Protein AF-A0A443S119-F1 (afdb_monomer_lite)

Sequence (106 aa):
MAAKNEEPEAITEYRASLNDLTFNSKPQINMLTMLADDYKEAAPEIVKCIEQRMNSVSADKRLPLLYLMDSICKNINGHYVKLFTQNIVSTFCHVFEKADEKTRLS

Radius of gyration: 14.5 Å; chains: 1; bounding box: 29×42×42 Å

Structure (mmCIF, N/CA/C/O backbone):
data_AF-A0A443S119-F1
#
_entry.id   AF-A0A443S119-F1
#
loop_
_atom_site.group_PDB
_atom_site.id
_atom_site.type_symbol
_atom_site.label_atom_id
_atom_site.label_alt_id
_atom_site.label_comp_id
_atom_site.label_asym_id
_atom_site.label_entity_id
_atom_site.label_seq_id
_atom_site.pdbx_PDB_ins_code
_atom_site.Cartn_x
_atom_site.Cartn_y
_atom_site.Cartn_z
_atom_site.occupancy
_atom_site.B_iso_or_equiv
_atom_site.auth_seq_id
_atom_site.auth_comp_id
_atom_site.auth_asym_id
_atom_site.auth_atom_id
_atom_site.pdbx_PDB_model_num
ATOM 1 N N . MET A 1 1 ? -16.416 29.272 2.233 1.00 36.28 1 MET A N 1
ATOM 2 C CA . MET A 1 1 ? -15.060 28.779 2.556 1.00 36.28 1 MET A CA 1
ATOM 3 C C . MET A 1 1 ? -15.156 27.272 2.694 1.00 36.28 1 MET A C 1
ATOM 5 O O . MET A 1 1 ? -15.844 26.813 3.592 1.00 36.28 1 MET A O 1
ATOM 9 N N . ALA A 1 2 ? -14.592 26.514 1.752 1.00 40.50 2 ALA A N 1
ATOM 10 C CA . ALA A 1 2 ? -14.520 25.062 1.878 1.00 40.50 2 ALA A CA 1
ATOM 11 C C . ALA A 1 2 ? -13.495 24.738 2.969 1.00 40.50 2 ALA A C 1
ATOM 13 O O . ALA A 1 2 ? -12.373 25.245 2.909 1.00 40.50 2 ALA A O 1
ATOM 14 N N . ALA A 1 3 ? -13.887 23.956 3.975 1.00 45.72 3 ALA A N 1
ATOM 15 C CA . ALA A 1 3 ? -12.943 23.402 4.932 1.00 45.72 3 ALA A CA 1
ATOM 16 C C . ALA A 1 3 ? -11.897 22.610 4.136 1.00 45.72 3 ALA A C 1
ATOM 18 O O . ALA A 1 3 ? -12.234 21.652 3.438 1.00 45.72 3 ALA A O 1
ATOM 19 N N . LYS A 1 4 ? -10.637 23.053 4.172 1.00 48.81 4 LYS A N 1
ATOM 20 C CA . LYS A 1 4 ? -9.517 22.192 3.802 1.00 48.81 4 LYS A CA 1
ATOM 21 C C . LYS A 1 4 ? -9.547 21.066 4.827 1.00 48.81 4 LYS A C 1
ATOM 23 O O . LYS A 1 4 ? -9.179 21.285 5.973 1.00 48.81 4 LYS A O 1
ATOM 28 N N . ASN A 1 5 ? -10.073 19.910 4.437 1.00 55.00 5 ASN A N 1
ATOM 29 C CA . ASN A 1 5 ? -9.881 18.684 5.195 1.00 55.00 5 ASN A CA 1
ATOM 30 C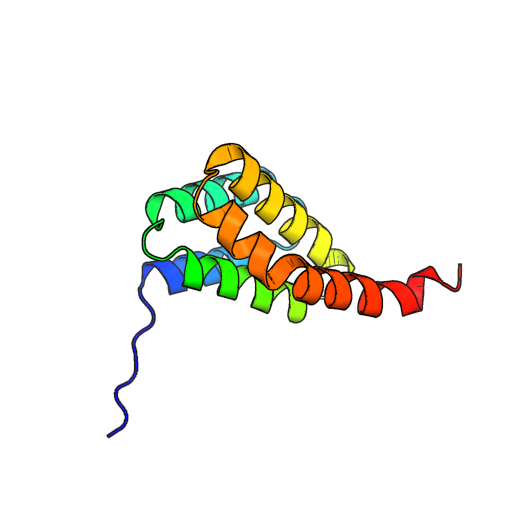 C . ASN A 1 5 ? -8.378 18.407 5.147 1.00 55.00 5 ASN A C 1
ATOM 32 O O . ASN A 1 5 ? -7.876 17.921 4.135 1.00 55.00 5 ASN A O 1
ATOM 36 N N . GLU A 1 6 ? -7.656 18.838 6.176 1.00 59.81 6 GLU A N 1
ATOM 37 C CA . GLU A 1 6 ? -6.257 18.480 6.356 1.00 59.81 6 GLU A CA 1
ATOM 38 C C . GLU A 1 6 ? -6.211 16.955 6.502 1.00 59.81 6 GLU A C 1
ATOM 40 O O . GLU A 1 6 ? -6.836 16.389 7.401 1.00 59.81 6 GLU A O 1
ATOM 45 N N . GLU A 1 7 ? -5.568 16.276 5.544 1.00 69.50 7 GLU A N 1
ATOM 46 C CA . GLU A 1 7 ? -5.280 14.847 5.682 1.00 69.50 7 GLU A CA 1
ATOM 47 C C . GLU A 1 7 ? -4.457 14.671 6.968 1.00 69.50 7 GLU A C 1
ATOM 49 O O . GLU A 1 7 ? -3.545 15.471 7.204 1.00 69.50 7 GLU A O 1
ATOM 54 N N . PRO A 1 8 ? -4.747 13.653 7.799 1.00 83.44 8 PRO A N 1
ATOM 55 C CA . PRO A 1 8 ? -3.967 13.401 9.001 1.00 83.44 8 PRO A CA 1
ATOM 56 C C . PRO A 1 8 ? -2.478 13.323 8.658 1.00 83.44 8 PRO A C 1
ATOM 58 O O . PRO A 1 8 ? -2.105 12.728 7.642 1.00 83.44 8 PRO A O 1
ATOM 61 N N . GLU A 1 9 ? -1.623 13.890 9.507 1.00 87.06 9 GLU A N 1
ATOM 62 C CA 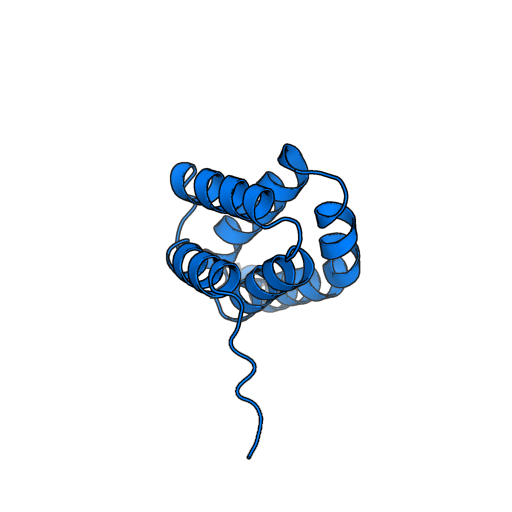. GLU A 1 9 ? -0.169 13.902 9.294 1.00 87.06 9 GLU A CA 1
ATOM 63 C C . GLU A 1 9 ? 0.374 12.484 9.044 1.00 87.06 9 GLU A C 1
ATOM 65 O O . GLU A 1 9 ? 1.124 12.268 8.094 1.00 87.06 9 GLU A O 1
ATOM 70 N N . ALA A 1 10 ? -0.158 11.498 9.775 1.00 87.62 10 ALA A N 1
ATOM 71 C CA . ALA A 1 10 ? 0.093 10.069 9.584 1.00 87.62 10 ALA A CA 1
ATOM 72 C C . ALA A 1 10 ? -0.135 9.580 8.139 1.00 87.62 10 ALA A C 1
ATOM 74 O O . ALA A 1 10 ? 0.665 8.825 7.591 1.00 87.62 10 ALA A O 1
ATOM 75 N N . ILE A 1 11 ? -1.214 10.025 7.487 1.00 92.81 11 ILE A N 1
ATOM 76 C CA . ILE A 1 11 ? -1.528 9.643 6.103 1.00 92.81 11 ILE A CA 1
ATOM 77 C C . ILE A 1 11 ? -0.594 10.334 5.117 1.00 92.81 11 ILE A C 1
ATOM 79 O O . ILE A 1 11 ? -0.165 9.718 4.139 1.00 92.81 11 ILE A O 1
ATOM 83 N N . THR A 1 12 ? -0.242 11.589 5.387 1.00 92.62 12 THR A N 1
ATOM 84 C CA . THR A 1 12 ? 0.713 12.343 4.569 1.00 92.62 12 THR A CA 1
ATOM 85 C C . THR A 1 12 ? 2.092 11.678 4.604 1.00 92.62 12 THR A C 1
ATOM 87 O O . THR A 1 12 ? 2.681 11.426 3.549 1.00 92.62 12 THR A O 1
ATOM 90 N N . GLU A 1 13 ? 2.573 11.313 5.793 1.00 93.38 13 GLU A N 1
ATOM 91 C CA . GLU A 1 13 ? 3.841 10.606 5.994 1.00 93.38 13 GLU A CA 1
ATOM 92 C C . GLU A 1 13 ? 3.836 9.221 5.333 1.00 93.38 13 GLU A C 1
ATOM 94 O O . GLU A 1 13 ? 4.765 8.869 4.594 1.00 93.38 13 GLU A O 1
ATOM 99 N N . TYR A 1 14 ? 2.752 8.460 5.519 1.00 95.81 14 TYR A N 1
ATOM 100 C CA . TYR A 1 14 ? 2.591 7.151 4.892 1.00 95.81 14 TYR A CA 1
ATOM 101 C C . TYR A 1 14 ? 2.645 7.252 3.365 1.00 95.81 14 TYR A C 1
ATOM 103 O O . TYR A 1 14 ? 3.356 6.495 2.702 1.00 95.81 14 TYR A O 1
ATOM 111 N N . ARG A 1 15 ? 1.918 8.217 2.787 1.00 95.19 15 ARG A N 1
ATOM 112 C CA . ARG A 1 15 ? 1.869 8.448 1.338 1.00 95.19 15 ARG A CA 1
ATOM 113 C C . ARG A 1 15 ? 3.237 8.849 0.786 1.00 95.19 15 ARG A C 1
ATOM 115 O O . ARG A 1 15 ? 3.603 8.380 -0.292 1.00 95.19 15 ARG A O 1
ATOM 122 N N . ALA A 1 16 ? 3.988 9.689 1.499 1.00 94.56 16 ALA A N 1
ATOM 123 C CA . ALA A 1 16 ? 5.343 10.072 1.110 1.00 94.56 16 ALA A CA 1
ATOM 124 C C . ALA A 1 16 ? 6.268 8.846 1.064 1.00 94.56 16 ALA A C 1
ATOM 126 O O . ALA A 1 16 ? 6.833 8.548 0.014 1.00 94.56 16 ALA A O 1
ATOM 127 N N . SER A 1 17 ? 6.300 8.061 2.142 1.00 95.06 17 SER A N 1
ATOM 128 C CA . SER A 1 17 ? 7.088 6.825 2.227 1.00 95.06 17 SER A CA 1
ATOM 129 C C . SER A 1 17 ? 6.702 5.796 1.155 1.00 95.06 17 SER A C 1
ATOM 131 O O . SER A 1 17 ? 7.554 5.133 0.562 1.00 95.06 17 SER A O 1
ATOM 133 N N . LEU A 1 18 ? 5.404 5.674 0.862 1.00 96.12 18 LEU A N 1
ATOM 134 C CA . LEU A 1 18 ? 4.880 4.778 -0.166 1.00 96.12 18 LEU A CA 1
ATOM 135 C C . LEU A 1 18 ? 5.325 5.195 -1.576 1.00 96.12 18 LEU A C 1
ATOM 137 O O . LEU A 1 18 ? 5.521 4.343 -2.446 1.00 96.12 18 LEU A O 1
ATOM 141 N N . ASN A 1 19 ? 5.498 6.496 -1.822 1.00 94.12 19 ASN A N 1
ATOM 142 C CA . ASN A 1 19 ? 5.951 6.993 -3.118 1.00 94.12 19 ASN A CA 1
ATOM 143 C C . ASN A 1 19 ? 7.408 6.622 -3.425 1.00 94.12 19 ASN A C 1
ATOM 145 O O . ASN A 1 19 ? 7.747 6.481 -4.607 1.00 94.12 19 ASN A O 1
ATOM 149 N N . ASP A 1 20 ? 8.218 6.398 -2.393 1.00 93.56 20 ASP A N 1
ATOM 150 C CA . ASP A 1 20 ? 9.617 5.984 -2.513 1.00 93.56 20 ASP A CA 1
ATOM 151 C C . ASP A 1 20 ? 9.776 4.473 -2.733 1.00 93.56 20 ASP A C 1
ATOM 153 O O . ASP A 1 20 ? 10.844 4.010 -3.155 1.00 93.56 20 ASP A O 1
ATOM 157 N N . LEU A 1 21 ? 8.715 3.685 -2.513 1.00 92.94 21 LEU A N 1
ATOM 158 C CA . LEU A 1 21 ? 8.702 2.256 -2.813 1.00 92.94 21 LEU A CA 1
ATOM 159 C C . LEU A 1 21 ? 8.610 2.045 -4.332 1.00 92.94 21 LEU A C 1
ATOM 161 O O . LEU A 1 21 ? 7.534 1.989 -4.932 1.00 92.94 21 LEU A O 1
ATOM 165 N N . THR A 1 22 ? 9.776 1.971 -4.971 1.00 88.75 22 THR A N 1
ATOM 166 C CA . THR A 1 22 ? 9.920 1.868 -6.434 1.00 88.75 22 THR A CA 1
ATOM 167 C C . THR A 1 22 ? 10.453 0.516 -6.902 1.00 88.75 22 THR A C 1
ATOM 169 O O . THR A 1 22 ? 10.274 0.164 -8.065 1.00 88.75 22 THR A O 1
ATOM 172 N N . PHE A 1 23 ? 11.054 -0.262 -6.003 1.00 89.12 23 PHE A N 1
ATOM 173 C CA . PHE A 1 23 ? 11.538 -1.624 -6.228 1.00 89.12 23 PHE A CA 1
ATOM 17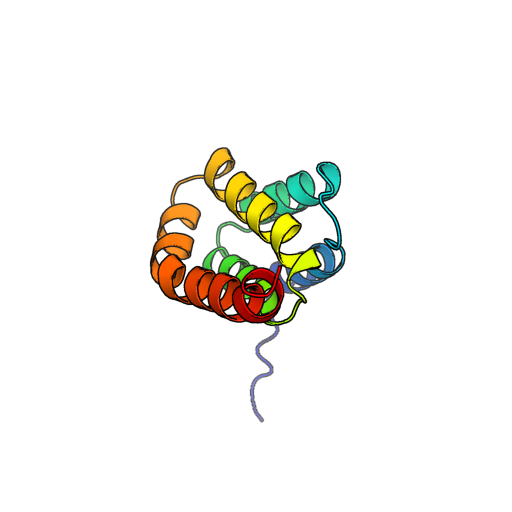4 C C . PHE A 1 23 ? 11.263 -2.481 -4.986 1.00 89.12 23 PHE A C 1
ATOM 176 O O . PHE A 1 23 ? 10.833 -1.968 -3.953 1.00 89.12 23 PHE A O 1
ATOM 183 N N . ASN A 1 24 ? 11.477 -3.796 -5.081 1.00 89.75 24 ASN A N 1
ATOM 184 C CA . ASN A 1 24 ? 11.233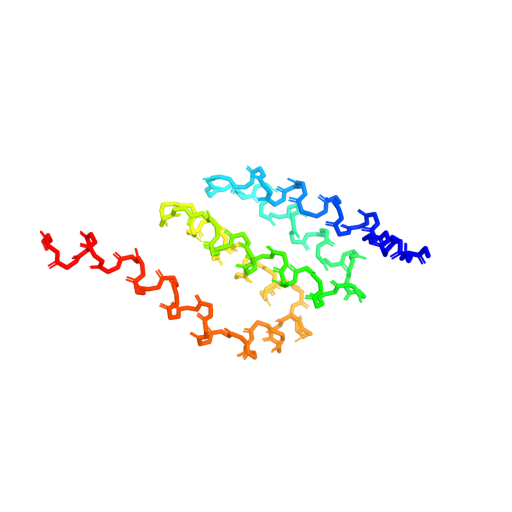 -4.720 -3.972 1.00 89.75 24 ASN A CA 1
ATOM 185 C C . ASN A 1 24 ? 12.286 -4.539 -2.862 1.00 89.75 24 ASN A C 1
ATOM 187 O O . ASN A 1 24 ? 13.294 -5.242 -2.808 1.00 89.75 24 ASN A O 1
ATOM 191 N N . SER A 1 25 ? 12.057 -3.549 -2.004 1.00 94.00 25 SER A N 1
ATOM 192 C CA . SER A 1 25 ? 12.932 -3.165 -0.904 1.00 94.00 25 SER A CA 1
ATOM 193 C C . SER A 1 25 ? 12.362 -3.678 0.411 1.00 94.00 25 SER A C 1
ATOM 195 O O . SER A 1 25 ? 11.452 -3.081 0.986 1.00 94.00 25 SER A O 1
ATOM 197 N N . LYS A 1 26 ? 12.915 -4.785 0.917 1.00 94.00 26 LYS A N 1
ATOM 198 C CA . LYS A 1 26 ? 12.507 -5.355 2.210 1.00 94.00 26 LYS A CA 1
ATOM 199 C C . LYS A 1 26 ? 12.561 -4.332 3.363 1.00 94.00 26 LYS A C 1
ATOM 201 O O . LYS A 1 26 ? 11.612 -4.310 4.142 1.00 94.00 26 LYS A O 1
ATOM 206 N N . PRO A 1 27 ? 13.586 -3.459 3.480 1.00 96.50 27 PRO A N 1
ATOM 207 C CA . PRO A 1 27 ? 13.600 -2.421 4.511 1.00 96.50 27 PRO A CA 1
ATOM 208 C C . PRO A 1 27 ? 12.423 -1.445 4.403 1.00 96.50 27 PRO A C 1
ATOM 210 O O . PRO A 1 27 ? 11.770 -1.177 5.407 1.00 96.50 27 PRO A O 1
ATOM 213 N N . GLN A 1 28 ? 12.104 -0.963 3.196 1.00 95.81 28 GLN A N 1
ATOM 214 C CA . GLN A 1 28 ? 10.981 -0.038 2.997 1.00 95.81 28 GLN A CA 1
ATOM 215 C C . GLN A 1 28 ? 9.630 -0.726 3.216 1.00 95.81 28 GLN A C 1
ATOM 217 O O . GLN A 1 28 ? 8.739 -0.135 3.815 1.00 95.81 28 GLN A O 1
ATOM 222 N N . ILE A 1 29 ? 9.482 -1.983 2.786 1.00 97.06 29 ILE A N 1
ATOM 223 C CA . ILE A 1 29 ? 8.267 -2.774 3.026 1.00 97.06 29 ILE A CA 1
ATOM 224 C C . ILE A 1 29 ? 8.042 -2.965 4.526 1.00 97.06 29 ILE A C 1
ATOM 226 O O . ILE A 1 29 ? 6.933 -2.748 5.008 1.00 97.06 29 ILE A O 1
ATOM 230 N N . ASN A 1 30 ? 9.087 -3.319 5.275 1.00 96.69 30 ASN A N 1
ATOM 231 C CA . ASN A 1 30 ? 8.995 -3.460 6.725 1.00 96.69 30 ASN A CA 1
ATOM 232 C C . ASN A 1 30 ? 8.645 -2.125 7.392 1.00 96.69 30 ASN A C 1
ATOM 234 O O . ASN A 1 30 ? 7.764 -2.096 8.241 1.00 96.69 30 ASN A O 1
ATOM 238 N N . MET A 1 31 ? 9.279 -1.024 6.980 1.00 97.19 31 MET A N 1
ATOM 239 C CA . MET A 1 31 ? 8.974 0.319 7.483 1.00 97.19 31 MET A CA 1
ATOM 240 C C . MET A 1 31 ? 7.509 0.699 7.249 1.00 97.19 31 MET A C 1
ATOM 242 O O . MET A 1 31 ? 6.815 1.066 8.188 1.00 97.19 31 MET A O 1
ATOM 246 N N . LEU A 1 32 ? 7.009 0.538 6.023 1.00 97.56 32 LEU A N 1
ATOM 247 C CA . LEU A 1 32 ? 5.609 0.803 5.684 1.00 97.56 32 LEU A CA 1
ATOM 248 C C . LEU A 1 32 ? 4.641 -0.147 6.402 1.00 97.56 32 LEU A C 1
ATOM 250 O O . LEU A 1 32 ? 3.509 0.232 6.681 1.00 97.56 32 LEU A O 1
ATOM 254 N N . THR A 1 33 ? 5.072 -1.369 6.716 1.00 96.88 33 THR A N 1
ATOM 255 C CA . THR A 1 33 ? 4.284 -2.298 7.537 1.00 96.88 33 THR A CA 1
ATOM 256 C C . THR A 1 33 ? 4.213 -1.813 8.987 1.00 96.88 33 THR A C 1
ATOM 258 O O . THR A 1 33 ? 3.134 -1.827 9.562 1.00 96.88 33 THR A O 1
ATOM 261 N N . MET A 1 34 ? 5.320 -1.329 9.561 1.00 96.19 34 MET A N 1
ATOM 262 C CA . MET A 1 34 ? 5.335 -0.758 10.916 1.00 96.19 34 MET A CA 1
ATOM 263 C C . MET A 1 34 ? 4.464 0.502 11.003 1.00 96.19 34 MET A C 1
ATOM 265 O O . MET A 1 34 ? 3.599 0.572 11.865 1.00 96.19 34 MET A O 1
ATOM 269 N N . LEU A 1 35 ? 4.584 1.427 10.043 1.00 95.62 35 LEU A N 1
ATOM 270 C CA . LEU A 1 35 ? 3.728 2.621 9.985 1.00 95.62 35 LEU A CA 1
ATOM 271 C C . LEU A 1 35 ? 2.239 2.262 9.860 1.00 95.62 35 LEU A C 1
ATOM 273 O O . LEU A 1 35 ? 1.384 2.925 10.440 1.00 95.62 35 LEU A O 1
ATOM 277 N N . ALA A 1 36 ? 1.906 1.205 9.113 1.00 95.06 36 ALA A N 1
ATOM 278 C CA . ALA A 1 36 ? 0.524 0.742 9.007 1.00 95.06 36 ALA A CA 1
ATOM 279 C C . ALA A 1 36 ? -0.025 0.188 10.334 1.00 95.06 36 ALA A C 1
ATOM 281 O O . ALA A 1 36 ? -1.232 0.274 10.573 1.00 95.06 36 ALA A O 1
ATOM 282 N N . ASP A 1 37 ? 0.836 -0.367 11.185 1.00 94.94 37 ASP A N 1
ATOM 283 C CA . ASP A 1 37 ? 0.456 -0.850 12.514 1.00 94.94 37 ASP A CA 1
ATOM 284 C C . ASP A 1 37 ? 0.308 0.317 13.502 1.00 94.94 37 ASP A C 1
ATOM 286 O O . ASP A 1 37 ? -0.714 0.430 14.185 1.00 94.94 37 ASP A O 1
ATOM 290 N N . ASP A 1 38 ? 1.260 1.256 13.486 1.00 93.62 38 ASP A N 1
ATOM 291 C CA . ASP A 1 38 ? 1.240 2.471 14.311 1.00 93.62 38 ASP A CA 1
ATOM 292 C C . ASP A 1 38 ? 0.000 3.338 14.030 1.00 93.62 38 ASP A C 1
ATOM 294 O O . ASP A 1 38 ? -0.607 3.900 14.945 1.00 93.62 38 ASP A O 1
ATOM 298 N N . TYR A 1 39 ? -0.428 3.402 12.766 1.00 92.88 39 TYR A N 1
ATOM 299 C CA . TYR A 1 39 ? -1.577 4.190 12.311 1.00 92.88 39 TYR A CA 1
ATOM 300 C C . TYR A 1 39 ? -2.816 3.345 11.992 1.00 92.88 39 TYR A C 1
ATOM 302 O O . TYR A 1 39 ? -3.629 3.724 11.147 1.00 92.88 39 TYR A O 1
ATOM 310 N N . LYS A 1 40 ? -3.006 2.208 12.668 1.00 90.81 40 LYS A N 1
ATOM 311 C CA . LYS A 1 40 ? -4.143 1.292 12.438 1.00 90.81 40 LYS A CA 1
ATOM 312 C C . LYS A 1 40 ? -5.534 1.941 12.494 1.00 90.81 40 LYS A C 1
ATOM 314 O O . LYS A 1 40 ? -6.453 1.461 11.835 1.00 90.81 40 LYS A O 1
ATOM 319 N N . GLU A 1 41 ? -5.699 3.034 13.242 1.00 90.81 41 GLU A N 1
ATOM 320 C CA . GLU A 1 41 ? -6.965 3.785 13.310 1.00 90.81 41 GLU A CA 1
ATOM 321 C C . GLU A 1 41 ? -7.310 4.465 11.973 1.00 90.81 41 GLU A C 1
ATOM 323 O O . GLU A 1 41 ? -8.476 4.717 11.687 1.00 90.81 41 GLU A O 1
ATOM 328 N N . ALA A 1 42 ? -6.302 4.703 11.129 1.00 91.69 42 ALA A N 1
ATOM 329 C CA . ALA A 1 42 ? -6.426 5.241 9.778 1.00 91.69 42 ALA A CA 1
ATOM 330 C C . ALA A 1 42 ? -6.214 4.156 8.698 1.00 91.69 42 ALA A C 1
ATOM 332 O O . ALA A 1 42 ? -5.821 4.440 7.562 1.00 91.69 42 ALA A O 1
ATOM 333 N N . ALA A 1 43 ? -6.457 2.883 9.041 1.00 91.44 43 ALA A N 1
ATOM 334 C CA . ALA A 1 43 ? -6.336 1.759 8.113 1.00 91.44 43 ALA A CA 1
ATOM 335 C C . ALA A 1 43 ? -7.142 1.931 6.805 1.00 91.44 43 ALA A C 1
ATOM 337 O O . ALA A 1 43 ? -6.598 1.599 5.747 1.00 91.44 43 ALA A O 1
ATOM 338 N N . PRO A 1 44 ? -8.393 2.450 6.804 1.00 91.25 44 PRO A N 1
ATOM 339 C CA . PRO A 1 44 ? -9.137 2.686 5.563 1.00 91.25 44 PRO A CA 1
ATOM 340 C C . PRO A 1 44 ? -8.418 3.649 4.606 1.00 91.25 44 PRO A C 1
ATOM 342 O O . PRO A 1 44 ? -8.346 3.406 3.399 1.00 91.25 44 PRO A O 1
ATOM 345 N N . GLU A 1 45 ? -7.845 4.724 5.139 1.00 93.00 45 GLU A N 1
ATOM 346 C CA . GLU A 1 45 ? -7.101 5.733 4.391 1.00 93.00 45 GLU A CA 1
ATOM 347 C C . GLU A 1 45 ? -5.770 5.175 3.870 1.00 93.00 45 GLU A C 1
ATOM 349 O O . GLU A 1 45 ? -5.408 5.425 2.719 1.00 93.00 45 GLU A O 1
ATOM 354 N N . ILE A 1 46 ? -5.076 4.356 4.666 1.00 94.12 46 ILE A N 1
ATOM 355 C CA . ILE A 1 46 ? -3.843 3.666 4.258 1.00 94.12 46 ILE A CA 1
ATOM 356 C C . ILE A 1 46 ? -4.103 2.714 3.089 1.00 94.12 46 ILE A C 1
ATOM 358 O O . ILE A 1 46 ? -3.389 2.757 2.084 1.00 94.12 46 ILE A O 1
ATOM 362 N N . VAL A 1 47 ? -5.152 1.891 3.181 1.00 92.69 47 VAL A N 1
ATOM 363 C CA . VAL A 1 47 ? -5.554 0.983 2.095 1.00 92.69 47 VAL A CA 1
ATOM 364 C C . VAL A 1 47 ? -5.845 1.780 0.825 1.00 92.69 47 VAL A C 1
ATOM 366 O O . VAL A 1 47 ? -5.311 1.462 -0.239 1.00 92.69 47 VAL A O 1
ATOM 369 N N . LYS A 1 48 ? -6.586 2.887 0.943 1.00 91.19 48 LYS A N 1
ATOM 370 C CA . LYS A 1 48 ? -6.870 3.784 -0.181 1.00 91.19 48 LYS A CA 1
ATOM 371 C C . LYS A 1 48 ? -5.597 4.384 -0.791 1.00 91.19 48 LYS A C 1
ATOM 373 O O . LYS A 1 48 ? -5.501 4.473 -2.015 1.00 91.19 48 LYS A O 1
ATOM 378 N N . CYS A 1 49 ? -4.608 4.772 0.015 1.00 93.44 49 CYS A N 1
ATOM 379 C CA . CYS A 1 49 ? -3.311 5.253 -0.476 1.00 93.44 49 CYS A CA 1
ATOM 380 C C . CYS A 1 49 ? -2.574 4.189 -1.302 1.00 93.44 49 CYS A C 1
ATOM 382 O O . CYS A 1 49 ? -2.067 4.496 -2.385 1.00 93.44 49 CYS A O 1
ATOM 384 N N . ILE A 1 50 ? -2.550 2.939 -0.827 1.00 93.06 50 ILE A N 1
ATOM 385 C CA . ILE A 1 50 ? -1.921 1.810 -1.528 1.00 93.06 50 ILE A CA 1
ATOM 386 C C . ILE A 1 50 ? -2.628 1.537 -2.858 1.00 93.06 50 ILE A C 1
ATOM 388 O O . ILE A 1 50 ? -1.969 1.437 -3.894 1.00 93.06 50 ILE A O 1
ATOM 392 N N . GLU A 1 51 ? -3.960 1.486 -2.863 1.00 89.50 51 GLU A N 1
ATOM 393 C CA . GLU A 1 51 ? -4.759 1.267 -4.075 1.00 89.50 51 GLU A CA 1
ATOM 394 C C . GLU A 1 51 ? -4.570 2.392 -5.102 1.00 89.50 51 GLU A C 1
ATOM 396 O O . GLU A 1 51 ? -4.355 2.139 -6.289 1.00 89.50 51 GLU A O 1
ATOM 401 N N . GLN A 1 52 ? -4.588 3.652 -4.658 1.00 89.88 52 GLN A N 1
ATOM 40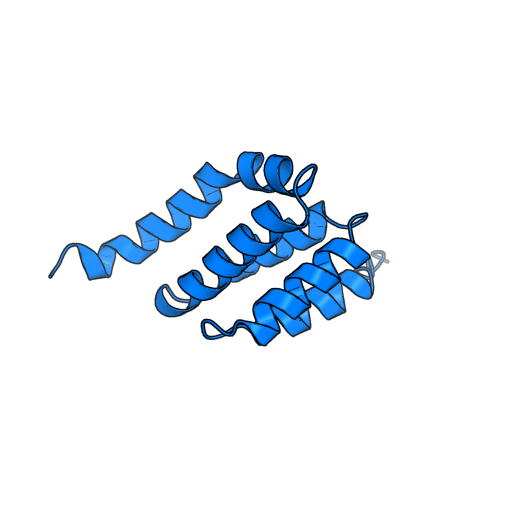2 C CA . GLN A 1 52 ? -4.319 4.806 -5.519 1.00 89.88 52 GLN A CA 1
ATOM 403 C C . GLN A 1 52 ? -2.925 4.736 -6.143 1.00 89.88 52 GLN A C 1
ATOM 405 O O . GLN A 1 52 ? -2.765 5.016 -7.333 1.00 89.88 52 GLN A O 1
ATOM 410 N N . ARG A 1 53 ? -1.914 4.343 -5.360 1.00 91.06 53 ARG A N 1
ATOM 411 C CA . ARG A 1 53 ? -0.552 4.157 -5.861 1.00 91.06 53 ARG A CA 1
ATOM 412 C C . ARG A 1 53 ? -0.484 3.015 -6.870 1.00 91.06 53 ARG A C 1
ATOM 414 O O . ARG A 1 53 ? 0.120 3.175 -7.923 1.00 91.06 53 ARG A O 1
ATOM 421 N N . MET A 1 54 ? -1.140 1.893 -6.597 1.00 88.06 54 MET A N 1
ATOM 422 C CA . MET A 1 54 ? -1.171 0.738 -7.496 1.00 88.06 54 MET A CA 1
ATOM 423 C C . MET A 1 54 ? -1.796 1.069 -8.859 1.00 88.06 54 MET A C 1
ATOM 425 O O . MET A 1 54 ? -1.315 0.600 -9.894 1.00 88.06 54 MET A O 1
ATOM 429 N N . ASN A 1 55 ? -2.811 1.936 -8.862 1.00 84.81 55 ASN A N 1
ATOM 430 C CA . ASN A 1 55 ? -3.463 2.427 -10.074 1.00 84.81 55 ASN A CA 1
ATOM 431 C C . ASN A 1 55 ? -2.645 3.483 -10.837 1.00 84.81 55 ASN A C 1
ATOM 433 O O . ASN A 1 55 ? -2.805 3.601 -12.053 1.00 84.81 55 ASN A O 1
ATOM 437 N N . SER A 1 56 ? -1.779 4.244 -10.159 1.00 87.06 56 SER A N 1
ATOM 438 C CA . SER A 1 56 ? -0.992 5.324 -10.775 1.00 87.06 56 SER A CA 1
ATOM 439 C C . SER A 1 56 ? 0.385 4.895 -11.283 1.00 87.06 56 SER A C 1
ATOM 441 O O . SER A 1 56 ? 0.970 5.597 -12.108 1.00 87.06 56 SER A O 1
ATOM 443 N N . VAL A 1 57 ? 0.908 3.750 -10.832 1.00 86.25 57 VAL A N 1
ATOM 444 C CA . VAL A 1 57 ? 2.213 3.240 -11.274 1.00 86.25 57 VAL A CA 1
ATOM 445 C C . VAL A 1 57 ? 2.121 2.266 -12.452 1.00 86.25 57 VAL A C 1
ATOM 447 O O . VAL A 1 57 ? 1.123 1.571 -12.661 1.00 86.25 57 VAL A O 1
ATOM 450 N N . SER A 1 58 ? 3.213 2.193 -13.215 1.00 84.06 58 SER A N 1
ATOM 451 C CA . SER A 1 58 ? 3.424 1.220 -14.286 1.00 84.06 58 SER A CA 1
ATOM 452 C C . SER A 1 58 ? 3.536 -0.213 -13.747 1.00 84.06 58 SER A C 1
ATOM 454 O O . SER A 1 58 ? 3.820 -0.429 -12.567 1.00 84.06 58 SER A O 1
ATOM 456 N N . ALA A 1 59 ? 3.302 -1.208 -14.610 1.00 79.25 59 ALA A N 1
ATOM 457 C CA . ALA A 1 59 ? 3.208 -2.616 -14.213 1.00 79.25 59 ALA A CA 1
ATOM 458 C C . ALA A 1 59 ? 4.454 -3.138 -13.466 1.00 79.25 59 ALA A C 1
ATOM 460 O O . ALA A 1 59 ? 4.321 -3.875 -12.491 1.00 79.25 59 ALA A O 1
ATOM 461 N N . ASP A 1 60 ? 5.646 -2.684 -13.853 1.00 78.75 60 ASP A N 1
ATOM 462 C CA . ASP A 1 60 ? 6.936 -2.999 -13.224 1.00 78.75 60 ASP A CA 1
ATOM 463 C C . ASP A 1 60 ? 7.032 -2.554 -11.753 1.00 78.75 60 ASP A C 1
ATOM 465 O O . ASP A 1 60 ? 7.733 -3.176 -10.957 1.00 78.75 60 ASP A O 1
ATOM 469 N N . LYS A 1 61 ? 6.268 -1.529 -11.360 1.00 82.94 61 LYS A N 1
ATOM 470 C CA . LYS A 1 61 ? 6.242 -0.980 -9.995 1.00 82.94 61 LYS A CA 1
ATOM 471 C C . LYS A 1 61 ? 5.082 -1.498 -9.147 1.00 82.94 61 LYS A C 1
ATOM 473 O O . LYS A 1 61 ? 4.982 -1.148 -7.973 1.00 82.94 61 LYS A O 1
ATOM 478 N N . ARG A 1 62 ? 4.209 -2.345 -9.701 1.00 85.75 62 ARG A N 1
ATOM 479 C CA . ARG A 1 62 ? 3.085 -2.945 -8.957 1.00 85.75 62 ARG A CA 1
ATOM 480 C C . ARG A 1 62 ? 3.528 -4.096 -8.067 1.00 85.75 62 ARG A C 1
ATOM 482 O O . ARG A 1 62 ? 2.963 -4.287 -6.997 1.00 85.75 62 ARG A O 1
ATOM 489 N N . LEU A 1 63 ? 4.563 -4.828 -8.475 1.00 88.44 63 LEU A N 1
ATOM 490 C CA . LEU A 1 63 ? 5.068 -5.970 -7.719 1.00 88.44 63 LEU A CA 1
ATOM 491 C C . LEU A 1 63 ? 5.546 -5.586 -6.297 1.00 88.44 63 LEU A C 1
ATOM 493 O O . LEU A 1 63 ? 5.115 -6.240 -5.349 1.00 88.44 63 LEU A O 1
ATOM 497 N N . PRO A 1 64 ? 6.336 -4.511 -6.086 1.00 91.81 64 PRO A N 1
ATOM 498 C CA . PRO A 1 64 ? 6.661 -4.026 -4.739 1.00 91.81 64 PRO A CA 1
ATOM 499 C C . PRO A 1 64 ? 5.432 -3.701 -3.877 1.00 91.81 64 PRO A C 1
ATOM 501 O O . PRO A 1 64 ? 5.426 -3.992 -2.684 1.00 91.81 64 PRO A O 1
ATOM 504 N N . LEU A 1 65 ? 4.375 -3.141 -4.476 1.00 92.75 65 LEU A N 1
ATOM 505 C CA . LEU A 1 65 ? 3.133 -2.809 -3.770 1.00 92.75 65 LEU A CA 1
ATOM 506 C C . LEU A 1 65 ? 2.347 -4.066 -3.375 1.00 92.75 65 LEU A C 1
ATOM 508 O O . LEU A 1 65 ? 1.785 -4.113 -2.285 1.00 92.75 65 LEU A O 1
ATOM 512 N N . LEU A 1 66 ? 2.353 -5.105 -4.216 1.00 90.69 66 LEU A N 1
ATOM 513 C CA . LEU A 1 66 ? 1.783 -6.410 -3.869 1.00 90.69 66 LEU A CA 1
ATOM 514 C C . LEU A 1 66 ? 2.532 -7.053 -2.693 1.00 90.69 66 LEU A C 1
ATOM 516 O O . LEU A 1 66 ? 1.893 -7.576 -1.782 1.00 90.69 66 LEU A O 1
ATOM 520 N N . TYR A 1 67 ? 3.868 -6.965 -2.664 1.00 92.94 67 TYR A N 1
ATOM 521 C CA . TYR A 1 67 ? 4.655 -7.434 -1.517 1.00 92.94 67 TYR A CA 1
ATOM 522 C C . TYR A 1 67 ? 4.366 -6.642 -0.238 1.00 92.94 67 TYR A C 1
ATOM 524 O O . TYR A 1 67 ? 4.345 -7.221 0.847 1.00 92.94 67 TYR A O 1
ATOM 532 N N . LEU A 1 68 ? 4.109 -5.337 -0.348 1.00 95.19 68 LEU A N 1
ATOM 533 C CA . LEU A 1 68 ? 3.681 -4.530 0.790 1.00 95.19 68 LEU A CA 1
ATOM 534 C C . LEU A 1 68 ? 2.317 -4.983 1.328 1.00 95.19 68 LEU A C 1
ATOM 536 O O . LEU A 1 68 ? 2.186 -5.198 2.530 1.00 95.19 68 LEU A O 1
ATOM 540 N N . MET A 1 69 ? 1.322 -5.167 0.454 1.00 92.94 69 MET A N 1
ATOM 541 C CA . MET A 1 69 ? -0.000 -5.665 0.855 1.00 92.94 69 MET A CA 1
ATOM 542 C C . MET A 1 69 ? 0.100 -7.036 1.535 1.00 92.94 69 MET A C 1
ATOM 544 O O . MET A 1 69 ? -0.516 -7.250 2.576 1.00 92.94 69 MET A O 1
ATOM 548 N N . ASP A 1 70 ? 0.909 -7.944 0.983 1.00 91.94 70 ASP A N 1
ATOM 549 C CA . ASP A 1 70 ? 1.182 -9.258 1.573 1.00 91.94 70 ASP A CA 1
ATOM 550 C C . ASP A 1 70 ? 1.813 -9.138 2.968 1.00 91.94 70 ASP A C 1
ATOM 552 O O . ASP A 1 70 ? 1.349 -9.779 3.911 1.00 91.94 70 ASP A O 1
ATOM 556 N N . SER A 1 71 ? 2.816 -8.269 3.127 1.00 95.56 71 SER A N 1
ATOM 557 C CA . SER A 1 71 ? 3.462 -8.010 4.418 1.00 95.56 71 SER A CA 1
ATOM 558 C C . SER A 1 71 ? 2.481 -7.464 5.461 1.00 95.56 71 SER A C 1
ATOM 560 O O . SER A 1 71 ? 2.447 -7.964 6.586 1.00 95.56 71 SER A O 1
ATOM 562 N N . ILE A 1 72 ? 1.646 -6.487 5.097 1.00 94.88 72 ILE A N 1
ATOM 563 C CA . ILE A 1 72 ? 0.622 -5.914 5.985 1.00 94.88 72 ILE A CA 1
ATOM 564 C C . ILE A 1 72 ? -0.389 -6.986 6.400 1.00 94.88 72 ILE A C 1
ATOM 566 O O . ILE A 1 72 ? -0.660 -7.158 7.590 1.00 94.88 72 ILE A O 1
ATOM 570 N N . CYS A 1 73 ? -0.907 -7.749 5.435 1.00 92.06 73 CYS A N 1
ATOM 571 C CA . CYS A 1 73 ? -1.850 -8.831 5.700 1.00 92.06 73 CYS A CA 1
ATOM 572 C C . CYS A 1 73 ? -1.259 -9.887 6.636 1.00 92.06 73 CYS A C 1
ATOM 574 O O . CYS A 1 73 ? -1.941 -10.296 7.567 1.00 92.06 73 CYS A O 1
ATOM 576 N N . LYS A 1 74 ? -0.005 -10.303 6.419 1.00 92.00 74 LYS A N 1
ATOM 577 C CA . LYS A 1 74 ? 0.658 -11.340 7.223 1.00 92.00 74 LYS A CA 1
ATOM 578 C C . LYS A 1 74 ? 0.988 -10.890 8.643 1.00 92.00 74 LYS A C 1
ATOM 580 O O . LYS A 1 74 ? 0.831 -11.682 9.570 1.00 92.00 74 LYS A O 1
ATOM 585 N N . ASN A 1 75 ? 1.480 -9.662 8.809 1.00 92.62 75 ASN A N 1
ATOM 586 C CA . ASN A 1 75 ? 2.047 -9.211 10.082 1.00 92.62 75 ASN A CA 1
ATOM 587 C C . ASN A 1 75 ? 1.027 -8.500 10.979 1.00 92.62 75 ASN A C 1
ATOM 589 O O . ASN A 1 75 ? 1.042 -8.723 12.184 1.00 92.62 75 ASN A O 1
ATOM 593 N N . ILE A 1 76 ? 0.117 -7.701 10.412 1.00 90.88 76 ILE A N 1
ATOM 594 C CA . ILE A 1 76 ? -0.883 -6.950 11.193 1.00 90.88 76 ILE A CA 1
ATOM 595 C C . ILE A 1 76 ? -2.190 -7.745 11.320 1.00 90.88 76 ILE A C 1
ATOM 597 O O . ILE A 1 76 ? -2.829 -7.748 12.371 1.00 90.88 76 ILE A O 1
ATOM 601 N N . ASN A 1 77 ? -2.563 -8.492 10.272 1.00 81.25 77 ASN A N 1
ATOM 602 C CA . ASN A 1 77 ? -3.805 -9.271 10.197 1.00 81.25 77 ASN A CA 1
ATOM 603 C C . ASN A 1 77 ? -5.081 -8.423 10.453 1.00 81.25 77 ASN A C 1
ATOM 605 O O . ASN A 1 77 ? -5.094 -7.193 10.368 1.00 81.25 77 ASN A O 1
ATOM 609 N N . GLY A 1 78 ? -6.214 -9.092 10.698 1.00 81.19 78 GLY A N 1
ATOM 610 C CA . GLY A 1 78 ? -7.434 -8.466 11.213 1.00 81.19 78 GLY A CA 1
ATOM 611 C C . GLY A 1 78 ? -8.121 -7.503 10.240 1.00 81.19 78 GLY A C 1
ATOM 612 O O . GLY A 1 78 ? -8.715 -7.925 9.244 1.00 81.19 78 GLY A O 1
ATOM 613 N N . HIS A 1 79 ? -8.100 -6.209 10.573 1.00 82.19 79 HIS A N 1
ATOM 614 C CA . HIS A 1 79 ? -8.842 -5.157 9.867 1.00 82.19 79 HIS A CA 1
ATOM 615 C C . HIS A 1 79 ? -8.347 -4.952 8.430 1.00 82.19 79 HIS A C 1
ATOM 617 O O . HIS A 1 79 ? -9.169 -4.826 7.521 1.00 82.19 79 HIS A O 1
ATOM 623 N N . TYR A 1 80 ? -7.032 -5.015 8.201 1.00 89.38 80 TYR A N 1
ATOM 624 C CA . TYR A 1 80 ? -6.450 -4.836 6.868 1.00 89.38 80 TYR A CA 1
ATOM 625 C C . TYR A 1 80 ? -6.867 -5.934 5.889 1.00 89.38 80 TYR A C 1
ATOM 627 O O . TYR A 1 80 ? -7.185 -5.639 4.741 1.00 89.38 80 TYR A O 1
ATOM 635 N N . VAL A 1 81 ? -6.961 -7.189 6.344 1.00 87.06 81 VAL A N 1
ATOM 636 C CA . VAL A 1 81 ? -7.409 -8.307 5.496 1.00 87.06 81 VAL A CA 1
ATOM 637 C C . VAL A 1 81 ? -8.832 -8.062 4.991 1.00 87.06 81 VAL A C 1
ATOM 639 O O . VAL A 1 81 ? -9.108 -8.245 3.805 1.00 87.06 81 VAL A O 1
ATOM 642 N N . LYS A 1 82 ? -9.735 -7.597 5.866 1.00 87.75 82 LYS A N 1
ATOM 643 C CA . LYS A 1 82 ? -11.118 -7.275 5.480 1.00 87.75 82 LYS A CA 1
ATOM 644 C C . LYS A 1 82 ? -11.171 -6.120 4.481 1.00 87.75 82 LYS A C 1
ATOM 646 O O . LYS A 1 82 ? -11.858 -6.246 3.472 1.00 87.75 82 LYS A O 1
ATOM 651 N N . LEU A 1 83 ? -10.436 -5.039 4.745 1.00 89.56 83 LEU A N 1
ATOM 652 C CA . LEU A 1 83 ? -10.409 -3.853 3.886 1.00 89.56 83 LEU A CA 1
ATOM 653 C C . LEU A 1 83 ? -9.847 -4.169 2.496 1.00 89.56 83 LEU A C 1
ATOM 655 O O . LEU A 1 83 ? -10.479 -3.846 1.495 1.00 89.56 83 LEU A O 1
ATOM 659 N N . PHE A 1 8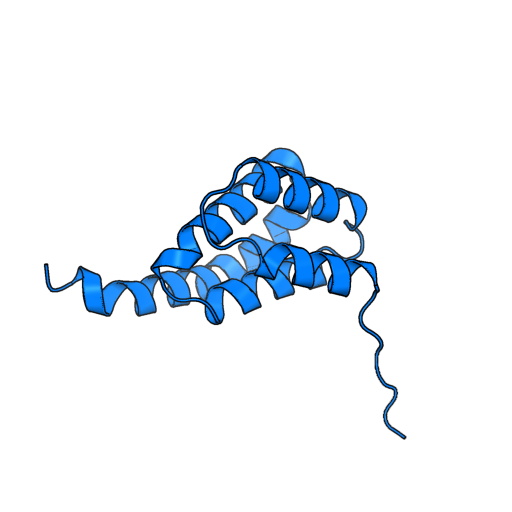4 ? -8.721 -4.884 2.418 1.00 85.81 84 PHE A N 1
ATOM 660 C CA . PHE A 1 84 ? -8.174 -5.297 1.128 1.00 85.81 84 PHE A CA 1
ATOM 661 C C . PHE A 1 84 ? -9.122 -6.234 0.382 1.00 85.81 84 PHE A C 1
ATOM 663 O O . PHE A 1 84 ? -9.294 -6.072 -0.820 1.00 85.81 84 PHE A O 1
ATOM 670 N N . THR A 1 85 ? -9.786 -7.171 1.070 1.00 81.44 85 THR A N 1
ATOM 671 C CA . THR A 1 85 ? -10.714 -8.126 0.435 1.00 81.44 85 THR A CA 1
ATOM 672 C C . THR A 1 85 ? -11.942 -7.443 -0.172 1.00 81.44 85 THR A C 1
ATOM 674 O O . THR A 1 85 ? -12.410 -7.871 -1.223 1.00 81.44 85 THR A O 1
ATOM 677 N N . GLN A 1 86 ? -12.452 -6.365 0.435 1.00 81.00 86 GLN A N 1
ATOM 678 C CA . GLN A 1 86 ? -13.604 -5.620 -0.099 1.00 81.00 86 GLN A CA 1
ATOM 679 C C . GLN A 1 86 ? -13.347 -5.058 -1.501 1.00 81.00 86 GLN A C 1
ATOM 681 O O . GLN A 1 86 ? -14.249 -5.043 -2.336 1.00 81.00 86 GLN A O 1
ATOM 686 N N . ASN A 1 87 ? -12.105 -4.663 -1.773 1.00 71.31 87 ASN A N 1
ATOM 687 C CA . ASN A 1 87 ? -11.712 -4.038 -3.030 1.00 71.31 87 ASN A CA 1
ATOM 688 C C . ASN A 1 87 ? -10.816 -4.937 -3.890 1.00 71.31 87 ASN A C 1
ATOM 690 O O . ASN A 1 87 ? -10.428 -4.537 -4.987 1.00 71.31 87 ASN A O 1
ATOM 694 N N . ILE A 1 88 ? -10.500 -6.155 -3.431 1.00 71.00 88 ILE A N 1
ATOM 695 C CA . ILE A 1 88 ? -9.466 -7.002 -4.037 1.00 71.00 88 ILE A CA 1
ATOM 696 C C . ILE A 1 88 ? -9.760 -7.315 -5.496 1.00 71.00 88 ILE A C 1
ATOM 698 O O . ILE A 1 88 ? -8.850 -7.277 -6.311 1.00 71.00 88 ILE A O 1
ATOM 702 N N . VAL A 1 89 ? -11.026 -7.553 -5.847 1.00 64.31 89 VAL A N 1
ATOM 703 C CA . VAL A 1 89 ? -11.423 -7.841 -7.229 1.00 64.31 89 VAL A CA 1
ATOM 704 C C . VAL A 1 89 ? -11.178 -6.622 -8.113 1.00 64.31 89 VAL A C 1
ATOM 706 O O . VAL A 1 89 ? -10.563 -6.756 -9.160 1.00 64.31 89 VAL A O 1
ATOM 709 N N . SER A 1 90 ? -11.566 -5.422 -7.674 1.00 68.19 90 SER A N 1
ATOM 710 C CA . SER A 1 90 ? -11.324 -4.189 -8.433 1.00 68.19 90 SER A CA 1
ATOM 711 C C . SER A 1 90 ? -9.826 -3.912 -8.578 1.00 68.19 90 SER A C 1
ATOM 713 O O . SER A 1 90 ? -9.331 -3.717 -9.688 1.00 68.19 90 SER A O 1
ATOM 715 N N . THR A 1 91 ? -9.086 -3.965 -7.471 1.00 66.56 91 THR A N 1
ATOM 716 C CA . THR A 1 91 ? -7.650 -3.683 -7.436 1.00 66.56 91 THR A CA 1
ATOM 717 C C . THR A 1 91 ? -6.867 -4.692 -8.277 1.00 66.56 91 THR A C 1
ATOM 719 O O . THR A 1 91 ? -6.038 -4.295 -9.093 1.00 66.56 91 THR A O 1
ATOM 722 N N . PHE A 1 92 ? -7.170 -5.990 -8.174 1.00 64.81 92 PHE A N 1
ATOM 723 C CA . PHE A 1 92 ? -6.503 -7.014 -8.977 1.00 64.81 92 PHE A CA 1
ATOM 724 C C . PHE A 1 92 ? -6.945 -6.989 -10.443 1.00 64.81 92 PHE A C 1
ATOM 726 O O . PHE A 1 92 ? -6.079 -7.066 -11.308 1.00 64.81 92 PHE A O 1
ATOM 733 N N . CYS A 1 93 ? -8.228 -6.808 -10.771 1.00 62.75 93 CYS A N 1
ATOM 734 C CA . CYS A 1 93 ? -8.662 -6.703 -12.169 1.00 62.75 93 CYS A CA 1
ATOM 735 C C . CYS A 1 93 ? -7.930 -5.572 -12.909 1.00 62.75 93 CYS A C 1
ATOM 737 O O . CYS A 1 93 ? -7.422 -5.808 -13.998 1.00 62.75 93 CYS A O 1
ATOM 739 N N . HIS A 1 94 ? -7.747 -4.398 -12.294 1.00 60.81 94 HIS A N 1
ATOM 740 C CA . HIS A 1 94 ? -6.992 -3.291 -12.903 1.00 60.81 94 HIS A CA 1
ATOM 741 C C . HIS A 1 94 ? -5.479 -3.555 -12.998 1.00 60.81 94 HIS A C 1
ATOM 743 O O . HIS A 1 94 ? -4.801 -3.088 -13.927 1.00 60.81 94 HIS A O 1
ATOM 749 N N . VAL A 1 95 ? -4.924 -4.298 -12.036 1.00 61.22 95 VAL A N 1
ATOM 750 C CA . VAL A 1 95 ? -3.522 -4.732 -12.073 1.00 61.22 95 VAL A CA 1
ATOM 751 C C . VAL A 1 95 ? -3.291 -5.700 -13.231 1.00 61.22 95 VAL A C 1
ATOM 753 O O . VAL A 1 95 ? -2.306 -5.544 -13.953 1.00 61.22 95 VAL A O 1
ATOM 756 N N . PHE A 1 96 ? -4.209 -6.646 -13.429 1.00 56.31 96 PHE A N 1
ATOM 757 C CA . PHE A 1 96 ? -4.118 -7.680 -14.452 1.00 56.31 96 PHE A CA 1
ATOM 758 C C . PHE A 1 96 ? -4.487 -7.163 -15.847 1.00 56.31 96 PHE A C 1
ATOM 760 O O . PHE A 1 96 ? -3.675 -7.327 -16.749 1.00 56.31 96 PHE A O 1
ATOM 767 N N . GLU A 1 97 ? -5.599 -6.442 -16.034 1.00 57.50 97 GLU A N 1
ATOM 768 C CA . GLU A 1 97 ? -5.986 -5.880 -17.346 1.00 57.50 97 GLU A CA 1
ATOM 769 C C . GLU A 1 97 ? -4.882 -5.010 -17.953 1.00 57.50 97 GLU A C 1
ATOM 771 O O . GLU A 1 97 ? -4.580 -5.115 -19.139 1.00 57.50 97 GLU A O 1
ATOM 776 N N . LYS A 1 98 ? -4.219 -4.179 -17.139 1.00 52.38 98 LYS A N 1
ATOM 777 C CA . LYS A 1 98 ? -3.129 -3.318 -17.626 1.00 52.38 98 LYS A CA 1
ATOM 778 C C . LYS A 1 98 ? -1.761 -4.003 -17.710 1.00 52.38 98 LYS A C 1
ATOM 780 O O . LYS A 1 98 ? -0.833 -3.411 -18.255 1.00 52.38 98 LYS A O 1
ATOM 785 N N . ALA A 1 99 ? -1.608 -5.210 -17.169 1.00 51.66 99 ALA A N 1
ATOM 786 C CA . ALA A 1 99 ? -0.422 -6.042 -17.393 1.00 51.66 99 ALA A CA 1
ATOM 787 C C . ALA A 1 99 ? -0.554 -6.901 -18.670 1.00 51.66 99 ALA A C 1
ATOM 789 O O . ALA A 1 99 ? 0.454 -7.318 -19.249 1.00 51.66 99 ALA A O 1
ATOM 790 N N . ASP A 1 100 ? -1.787 -7.139 -19.124 1.00 49.47 100 ASP A N 1
ATOM 791 C CA . ASP A 1 100 ? -2.112 -8.133 -20.148 1.00 49.47 100 ASP A CA 1
ATOM 792 C C . ASP A 1 100 ? -1.825 -7.674 -21.591 1.00 49.47 100 ASP A C 1
ATOM 794 O O . ASP A 1 100 ? -1.587 -8.505 -22.464 1.00 49.47 100 ASP A O 1
ATOM 798 N N . GLU A 1 101 ? -1.727 -6.366 -21.863 1.00 50.78 101 GLU A N 1
ATOM 799 C CA . GLU A 1 101 ? -1.387 -5.872 -23.214 1.00 50.78 101 GLU A CA 1
ATOM 800 C C . GLU A 1 101 ? 0.055 -6.188 -23.641 1.00 50.78 101 GLU A C 1
ATOM 802 O O . GLU A 1 101 ? 0.314 -6.401 -24.824 1.00 50.78 101 GLU A O 1
ATOM 807 N N . LYS A 1 102 ? 1.004 -6.256 -22.698 1.00 44.38 102 LYS A N 1
ATOM 808 C CA . LYS A 1 102 ? 2.407 -6.600 -23.001 1.00 44.38 102 LYS A CA 1
ATOM 809 C C . LYS A 1 102 ? 2.721 -8.085 -22.838 1.00 44.38 102 LYS A C 1
ATOM 811 O O . LYS A 1 102 ? 3.685 -8.553 -23.431 1.00 44.38 102 LYS A O 1
ATOM 816 N N . THR A 1 103 ? 1.919 -8.814 -22.064 1.00 47.72 103 THR A N 1
ATOM 817 C CA . THR A 1 103 ? 2.181 -10.225 -21.731 1.00 47.72 103 THR A CA 1
ATOM 818 C C . THR A 1 103 ? 1.483 -11.194 -22.694 1.00 47.72 103 THR A C 1
ATOM 820 O O . THR A 1 103 ? 1.968 -12.300 -22.889 1.00 47.72 103 THR A O 1
ATOM 823 N N . ARG A 1 104 ? 0.404 -10.782 -23.382 1.00 47.44 104 ARG A N 1
ATOM 824 C CA . ARG A 1 104 ? -0.284 -11.618 -24.391 1.00 47.44 104 ARG A CA 1
ATOM 825 C C . ARG A 1 104 ? 0.400 -11.701 -25.759 1.00 47.44 104 ARG A C 1
ATOM 827 O O . ARG A 1 104 ? -0.073 -12.442 -26.616 1.00 47.44 104 ARG A O 1
ATOM 834 N N . LEU A 1 105 ? 1.465 -10.932 -25.983 1.00 41.44 105 LEU A N 1
ATOM 835 C CA . LEU A 1 105 ? 2.175 -10.845 -27.267 1.00 41.44 105 LEU A CA 1
ATOM 836 C C . LEU A 1 105 ? 3.610 -11.404 -27.215 1.00 41.44 105 LEU A C 1
ATOM 838 O O . LEU A 1 105 ? 4.404 -11.094 -28.101 1.00 41.44 105 LEU A O 1
ATOM 842 N N . SER A 1 106 ? 3.970 -12.193 -26.198 1.00 40.19 106 SER A N 1
ATOM 843 C CA . SER A 1 106 ? 5.261 -12.904 -26.133 1.00 40.19 106 SER A CA 1
ATOM 844 C C . SER A 1 106 ? 5.079 -14.413 -26.143 1.00 40.19 106 SER A C 1
ATOM 846 O O . SER A 1 106 ? 4.134 -14.888 -25.478 1.00 40.19 106 SER A O 1
#

Secondary structure (DSSP, 8-state):
--------HHHHHHHHHHHH--S--HHHHHHHHHHHHHTGGGHHHHHHHHHHHHHHS-GGGHHHHHHHHHHHHHHT-THHHHHHHHHHHHHHHHHHHHHHHHHTT-

pLDDT: mean 81.74, std 16.91, range [36.28, 97.56]

Foldseek 3Di:
DDPPPPDPPLLVVLLVLVVPQQDQDPVSLVVSLVSCQVVVVCLLSSLVSLLVVCLPDALRRNVNSVVSLVSNCVPVNDPSVVNCVVCVCVSVVSSCVRVCVVVVPD

InterPro domains:
  IPR006569 CID domain [PF04818] (17-104)
  IPR006569 CID domain [PS51391] (6-106)
  IPR006569 CID domain [SM00582] (9-106)
  IPR008942 ENTH/VHS [G3DSA:1.25.40.90] (1-106)
  IPR008942 ENTH/VHS [SSF48464] (6-105)
  IPR045154 Protein PCF11-like [PTHR15921] (9-104)
  IPR047415 Pcf11, CID domain [cd16982] (11-106)

Organism: NCBI:txid299467